Protein AF-A0A7W2APZ1-F1 (afdb_monomer_lite)

Foldseek 3Di:
DPLVVLVVLVVVLVVLVVQLVVCVVVVVVVSNVVSVVVSVVSVVVSVVSVCCVPPRD

pLDDT: mean 92.9, std 9.31, range [52.97, 97.88]

Secondary structure (DSSP, 8-state):
--TTHHHHHHHHHHHHHHHHHHHHHTT-HHHHHHHHHHHHHHHHHHHHHHHHHHT--

Organism: NCBI:txid2756294

Sequence (57 aa):
MNYFMVPLLVLISIFALWGTWYNKKTGNKPGLILGGLFSLGITGVTVLALYDFFIGL

Structure (mmCIF, N/CA/C/O backbone):
data_AF-A0A7W2APZ1-F1
#
_entry.id   AF-A0A7W2APZ1-F1
#
loop_
_atom_site.group_PDB
_atom_site.id
_atom_site.type_symbol
_atom_site.label_atom_id
_atom_site.label_alt_id
_atom_site.label_comp_id
_atom_site.label_asym_id
_atom_site.label_entity_id
_atom_site.label_seq_id
_atom_site.pdbx_PDB_ins_code
_atom_site.Cartn_x
_atom_site.Cartn_y
_atom_site.Cartn_z
_atom_site.occupancy
_atom_site.B_iso_or_equiv
_atom_site.auth_seq_id
_atom_site.auth_comp_id
_atom_site.auth_asym_id
_atom_site.auth_atom_id
_atom_site.pdbx_PDB_model_num
ATOM 1 N N . MET A 1 1 ? 13.625 6.560 -18.524 1.00 52.97 1 MET A N 1
ATOM 2 C CA . MET A 1 1 ? 12.478 7.234 -17.879 1.00 52.97 1 MET A CA 1
ATOM 3 C C . MET A 1 1 ? 12.798 7.458 -16.410 1.00 52.97 1 MET A C 1
ATOM 5 O O . MET A 1 1 ? 13.434 6.600 -15.816 1.00 52.97 1 MET A O 1
ATOM 9 N N . ASN A 1 2 ? 12.421 8.598 -15.827 1.00 60.34 2 ASN A N 1
ATOM 10 C CA . ASN A 1 2 ? 12.633 8.844 -14.398 1.00 60.34 2 ASN A CA 1
ATOM 11 C C . ASN A 1 2 ? 11.679 7.960 -13.579 1.00 60.34 2 ASN A C 1
ATOM 13 O O . ASN A 1 2 ? 10.516 8.310 -13.402 1.00 60.34 2 ASN A O 1
ATOM 17 N N . TYR A 1 3 ? 12.173 6.840 -13.044 1.00 67.62 3 TYR A N 1
ATOM 18 C CA . TYR A 1 3 ? 11.429 5.911 -12.174 1.00 67.62 3 TYR A CA 1
ATOM 19 C C . TYR A 1 3 ? 11.113 6.475 -10.779 1.00 67.62 3 TYR A C 1
ATOM 21 O O . TYR A 1 3 ? 10.857 5.731 -9.838 1.00 67.62 3 TYR A O 1
ATOM 29 N N . PHE A 1 4 ? 11.093 7.800 -10.629 1.00 79.19 4 PHE A N 1
ATOM 30 C CA . PHE A 1 4 ? 10.836 8.495 -9.366 1.00 79.19 4 PHE A CA 1
ATOM 31 C C . PHE A 1 4 ? 9.478 8.113 -8.749 1.00 79.19 4 PHE A C 1
ATOM 33 O O . PHE A 1 4 ? 9.297 8.159 -7.536 1.00 79.19 4 PHE A O 1
ATOM 40 N N . MET A 1 5 ? 8.529 7.699 -9.591 1.00 86.94 5 MET A N 1
ATOM 41 C CA . MET A 1 5 ? 7.195 7.251 -9.192 1.00 86.94 5 MET A CA 1
ATOM 42 C C . MET A 1 5 ? 7.182 5.852 -8.554 1.00 86.94 5 MET A C 1
ATOM 44 O O . MET A 1 5 ? 6.319 5.597 -7.718 1.00 86.94 5 MET A O 1
ATOM 48 N N . VAL A 1 6 ? 8.117 4.953 -8.896 1.00 92.25 6 VAL A N 1
ATOM 49 C CA . VAL A 1 6 ? 8.086 3.548 -8.437 1.00 92.25 6 VAL A CA 1
ATOM 50 C C . VAL A 1 6 ? 8.285 3.442 -6.918 1.00 92.25 6 VAL A C 1
ATOM 52 O O . VAL A 1 6 ? 7.438 2.833 -6.263 1.00 92.25 6 VAL A O 1
ATOM 55 N N . PRO A 1 7 ? 9.300 4.086 -6.301 1.00 93.12 7 PRO A N 1
ATOM 56 C CA . PRO A 1 7 ? 9.431 4.085 -4.843 1.00 93.12 7 PRO A CA 1
ATOM 57 C C . PRO A 1 7 ? 8.211 4.691 -4.136 1.00 93.12 7 PRO A C 1
ATOM 59 O O . PRO A 1 7 ? 7.792 4.201 -3.088 1.00 93.12 7 PRO A O 1
ATOM 62 N N . LEU A 1 8 ? 7.605 5.729 -4.721 1.00 93.94 8 LEU A N 1
ATOM 63 C CA . LEU A 1 8 ? 6.422 6.383 -4.160 1.00 93.94 8 LEU A CA 1
ATOM 64 C C . LEU A 1 8 ? 5.202 5.445 -4.172 1.00 93.94 8 LEU A C 1
ATOM 66 O O . LEU A 1 8 ? 4.494 5.336 -3.173 1.00 93.94 8 LEU A O 1
ATOM 70 N N . LEU A 1 9 ? 5.000 4.716 -5.273 1.00 94.44 9 LEU A N 1
ATOM 71 C CA . LEU A 1 9 ? 3.971 3.680 -5.425 1.00 94.44 9 LEU A CA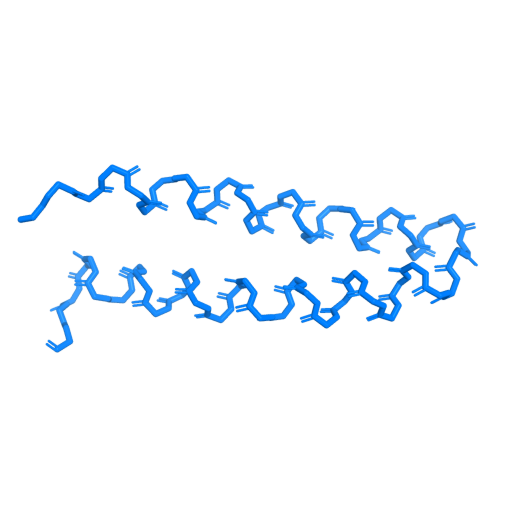 1
ATOM 72 C C . LEU A 1 9 ? 4.133 2.545 -4.409 1.00 94.44 9 LEU A C 1
ATOM 74 O O . LEU A 1 9 ? 3.141 2.056 -3.862 1.00 94.44 9 LEU A O 1
ATOM 78 N N . VAL A 1 10 ? 5.374 2.151 -4.114 1.00 95.44 10 VAL A N 1
ATOM 79 C CA . VAL A 1 10 ? 5.662 1.160 -3.068 1.00 95.44 10 VAL A CA 1
ATOM 80 C C . VAL A 1 10 ? 5.224 1.678 -1.698 1.00 95.44 10 VAL A C 1
ATOM 82 O O . VAL A 1 10 ? 4.495 0.980 -0.991 1.00 95.44 10 VAL A O 1
ATOM 85 N N . LEU A 1 11 ? 5.591 2.913 -1.339 1.00 96.81 11 LEU A N 1
ATOM 86 C CA . LEU A 1 11 ? 5.198 3.516 -0.059 1.00 96.81 11 LEU A CA 1
ATOM 87 C C . LEU A 1 11 ? 3.677 3.663 0.074 1.00 96.81 11 LEU A C 1
ATOM 89 O O . LEU A 1 11 ? 3.108 3.300 1.104 1.00 96.81 11 LEU A O 1
ATOM 93 N N . ILE A 1 12 ? 3.004 4.139 -0.977 1.00 95.88 12 ILE A N 1
ATOM 94 C CA . ILE A 1 12 ? 1.543 4.279 -0.991 1.00 95.88 12 ILE A CA 1
ATOM 95 C C . ILE A 1 12 ? 0.868 2.912 -0.836 1.00 95.88 12 ILE A C 1
ATOM 97 O O . ILE A 1 12 ? -0.087 2.796 -0.070 1.00 95.88 12 ILE A O 1
ATOM 101 N N . SER A 1 13 ? 1.378 1.865 -1.493 1.00 97.00 13 SER A N 1
ATOM 102 C CA . SER A 1 13 ? 0.854 0.501 -1.345 1.00 97.00 13 SER A CA 1
ATOM 103 C C . SER A 1 13 ? 0.961 -0.002 0.095 1.00 97.00 13 SER A C 1
ATOM 105 O O . SER A 1 13 ? -0.004 -0.546 0.635 1.00 97.00 13 SER A O 1
ATOM 107 N N . ILE A 1 14 ? 2.094 0.244 0.759 1.00 97.50 14 ILE A N 1
ATOM 108 C CA . ILE A 1 14 ? 2.283 -0.115 2.172 1.00 97.50 14 ILE A CA 1
ATOM 109 C C . ILE A 1 14 ? 1.266 0.620 3.056 1.00 97.50 14 ILE A C 1
ATOM 111 O O . ILE A 1 14 ? 0.601 -0.009 3.883 1.00 97.50 14 ILE A O 1
ATOM 115 N N . PHE A 1 15 ? 1.094 1.931 2.866 1.00 97.81 15 PHE A N 1
ATOM 116 C CA . PHE A 1 15 ? 0.131 2.709 3.649 1.00 97.81 15 PHE A CA 1
ATOM 117 C C . PHE A 1 15 ? -1.323 2.315 3.377 1.00 97.81 15 PHE A C 1
ATOM 119 O O . PHE A 1 15 ? -2.117 2.266 4.317 1.00 97.81 15 PHE A O 1
ATOM 126 N N . ALA A 1 16 ? -1.674 1.975 2.135 1.00 96.94 16 ALA A N 1
ATOM 127 C CA . ALA A 1 16 ? -3.009 1.500 1.783 1.00 96.94 16 ALA A CA 1
ATOM 128 C C . ALA A 1 16 ? -3.338 0.179 2.502 1.00 96.94 16 ALA A C 1
ATOM 130 O O . ALA A 1 16 ? -4.371 0.069 3.174 1.00 96.94 16 ALA A O 1
ATOM 131 N N . LEU A 1 17 ? -2.418 -0.792 2.458 1.00 97.62 17 LEU A N 1
ATOM 132 C CA . LEU A 1 17 ? -2.568 -2.066 3.166 1.00 97.62 17 LEU A CA 1
ATOM 133 C C . LEU A 1 17 ? -2.663 -1.859 4.681 1.00 97.62 17 LEU A C 1
ATOM 135 O O . LEU A 1 17 ? -3.510 -2.471 5.339 1.00 97.62 17 LEU A O 1
ATOM 139 N N . TRP A 1 18 ? -1.845 -0.962 5.237 1.00 97.81 18 TRP A N 1
ATOM 140 C CA . TRP A 1 18 ? -1.881 -0.662 6.665 1.00 97.81 18 TRP A CA 1
ATOM 141 C C . TRP A 1 18 ? -3.195 0.002 7.091 1.00 97.81 18 TRP A C 1
ATOM 143 O O . TRP A 1 18 ? -3.798 -0.427 8.076 1.00 97.81 18 TRP A O 1
ATOM 153 N N . GLY A 1 19 ? -3.693 0.979 6.329 1.00 97.19 19 GLY A N 1
ATOM 154 C CA . GLY A 1 19 ? -4.986 1.624 6.577 1.00 97.19 19 GLY A CA 1
ATOM 155 C C . GLY A 1 19 ? -6.157 0.641 6.497 1.00 97.19 19 GLY A C 1
ATOM 156 O O . GLY A 1 19 ? -7.040 0.639 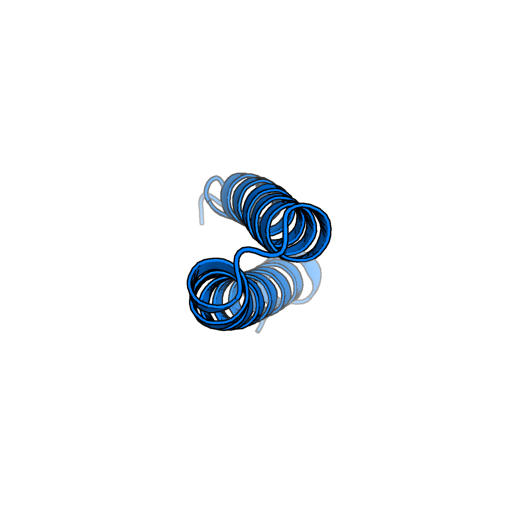7.358 1.00 97.19 19 GLY A O 1
ATOM 157 N N . THR A 1 20 ? -6.127 -0.269 5.523 1.00 97.38 20 THR A N 1
ATOM 158 C CA . THR A 1 20 ? -7.116 -1.351 5.397 1.00 97.38 20 THR A CA 1
ATOM 159 C C . THR A 1 20 ? -7.070 -2.294 6.593 1.00 97.38 20 THR A C 1
ATOM 161 O O . THR A 1 20 ? -8.113 -2.649 7.153 1.00 97.38 20 THR A O 1
ATOM 164 N N . TRP A 1 21 ? -5.873 -2.669 7.044 1.00 97.44 21 TRP A N 1
ATOM 165 C CA . TRP A 1 21 ? -5.728 -3.505 8.231 1.00 97.44 21 TRP A CA 1
ATOM 166 C C . TRP A 1 21 ? -6.189 -2.783 9.502 1.00 97.44 21 TRP A C 1
ATOM 168 O O . TRP A 1 21 ? -6.859 -3.384 10.345 1.00 97.44 21 TRP A O 1
ATOM 178 N N . TYR A 1 22 ? -5.916 -1.485 9.623 1.00 97.88 22 TYR A N 1
ATOM 179 C CA . TYR A 1 22 ? -6.422 -0.671 10.721 1.00 97.88 22 TYR A CA 1
ATOM 180 C C . TYR A 1 22 ? -7.958 -0.639 10.737 1.00 97.88 22 TYR A C 1
ATOM 182 O O . TYR A 1 22 ? -8.546 -0.911 11.782 1.00 97.88 22 TYR A O 1
ATOM 190 N N . ASN A 1 23 ? -8.613 -0.435 9.586 1.00 97.50 23 ASN A N 1
ATOM 191 C CA . ASN A 1 23 ? -10.077 -0.503 9.467 1.00 97.50 23 ASN A CA 1
ATOM 192 C C . ASN A 1 23 ? -10.635 -1.877 9.872 1.00 97.50 23 ASN A C 1
ATOM 194 O O . ASN A 1 23 ? -11.674 -1.954 10.531 1.00 97.50 23 ASN A O 1
ATOM 198 N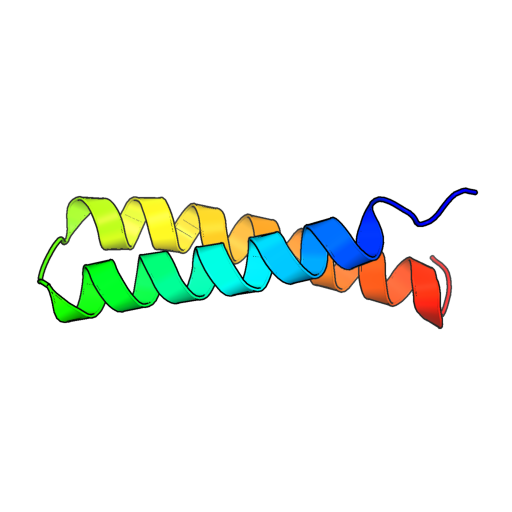 N . LYS A 1 24 ? -9.927 -2.966 9.538 1.00 96.56 24 LYS A N 1
ATOM 199 C CA . LYS A 1 24 ? -10.266 -4.315 10.021 1.00 96.56 24 LYS A CA 1
ATOM 200 C C . LYS A 1 24 ? -10.170 -4.405 11.546 1.00 96.56 24 LYS A C 1
ATOM 202 O O . LYS A 1 24 ? -11.064 -4.964 12.174 1.00 96.56 24 LYS A O 1
ATOM 207 N N . LYS A 1 25 ? -9.099 -3.864 12.138 1.00 97.38 25 LYS A N 1
ATOM 208 C CA . LYS A 1 25 ? -8.837 -3.916 13.585 1.00 97.38 25 LYS A CA 1
ATOM 209 C C . LYS A 1 25 ? -9.838 -3.086 14.397 1.00 97.38 25 LYS A C 1
ATOM 211 O O . LYS A 1 25 ? -10.202 -3.500 15.491 1.00 97.38 25 LYS A O 1
ATOM 216 N N . THR A 1 26 ? -10.287 -1.946 13.876 1.00 97.69 26 THR A N 1
ATOM 217 C CA . THR A 1 26 ? -11.241 -1.050 14.556 1.00 97.69 26 THR A CA 1
ATOM 218 C C . THR A 1 26 ? -12.709 -1.395 14.303 1.00 97.69 26 THR A C 1
ATOM 220 O O . THR A 1 26 ? -13.592 -0.738 14.845 1.00 97.69 26 THR A O 1
ATOM 223 N N . GLY A 1 27 ? -12.999 -2.417 13.489 1.00 96.25 27 GLY A N 1
ATOM 224 C CA . GLY A 1 27 ? -14.373 -2.807 13.163 1.00 96.25 27 GLY A CA 1
ATOM 225 C C . GLY A 1 27 ? -15.082 -1.856 12.191 1.00 96.25 27 GLY A C 1
ATOM 226 O O . GLY A 1 27 ? -16.297 -1.963 12.012 1.00 96.25 27 GLY A O 1
ATOM 227 N N . ASN A 1 28 ? -14.349 -0.955 11.528 1.00 96.75 28 ASN A N 1
ATOM 228 C CA . ASN A 1 28 ? -14.884 -0.056 10.507 1.00 96.75 28 ASN A CA 1
ATOM 229 C C . ASN A 1 28 ? -15.179 -0.827 9.207 1.00 96.75 28 ASN A C 1
ATOM 231 O O . ASN A 1 28 ? -14.357 -0.874 8.290 1.00 96.75 28 ASN A O 1
ATOM 235 N N . LYS A 1 29 ? -16.363 -1.448 9.123 1.00 95.44 29 LYS A N 1
ATOM 236 C CA . LYS A 1 29 ? -16.760 -2.288 7.977 1.00 95.44 29 LYS A CA 1
ATOM 237 C C . LYS A 1 29 ? -16.807 -1.524 6.641 1.00 95.44 29 LYS A C 1
ATOM 239 O O . LYS A 1 29 ? -16.242 -2.040 5.678 1.00 95.44 29 LYS A O 1
ATOM 244 N N . PRO A 1 30 ? -17.400 -0.313 6.544 1.00 96.44 30 PRO A N 1
ATOM 245 C CA . PRO A 1 30 ? -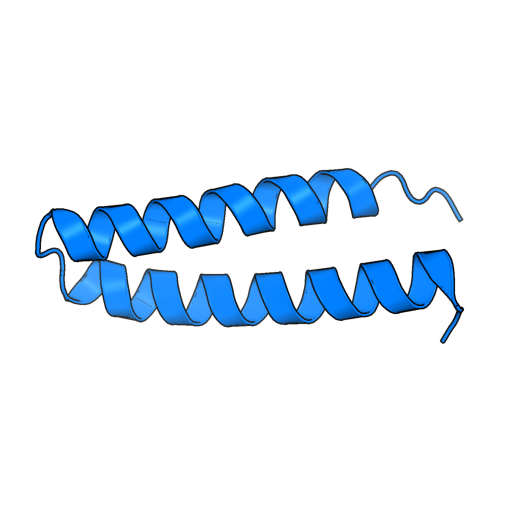17.382 0.452 5.295 1.00 96.44 30 PRO A CA 1
ATOM 246 C C . PRO A 1 30 ? -15.959 0.824 4.864 1.00 96.44 30 PRO A C 1
ATOM 248 O O . PRO A 1 30 ? -15.591 0.630 3.706 1.00 96.44 30 PRO A O 1
ATOM 251 N N . GLY A 1 31 ? -15.133 1.289 5.810 1.00 95.06 31 GLY A N 1
ATOM 252 C CA . GLY A 1 31 ? -13.736 1.630 5.543 1.00 95.06 31 GLY A CA 1
ATOM 253 C C . GLY A 1 31 ? -12.888 0.424 5.144 1.00 95.06 31 GLY A C 1
ATOM 254 O O . GLY A 1 31 ? -11.977 0.560 4.332 1.00 95.06 31 GLY A O 1
ATOM 255 N N . LEU A 1 32 ? -13.196 -0.768 5.660 1.00 97.12 32 LEU A N 1
ATOM 256 C CA . LEU A 1 32 ? -12.524 -2.004 5.268 1.00 97.12 32 LEU A CA 1
ATOM 257 C C . LEU A 1 32 ? -12.830 -2.386 3.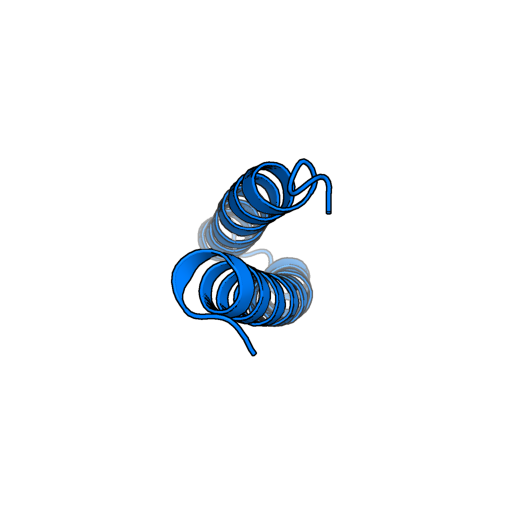815 1.00 97.12 32 LEU A C 1
ATOM 259 O O . LEU A 1 32 ? -11.921 -2.791 3.099 1.00 97.12 32 LEU A O 1
ATOM 263 N N . ILE A 1 33 ? -14.083 -2.251 3.375 1.00 97.06 33 ILE A N 1
ATOM 264 C CA . ILE A 1 33 ? -14.489 -2.597 2.003 1.00 97.06 33 ILE A CA 1
ATOM 265 C C . ILE A 1 33 ? -13.880 -1.608 1.003 1.00 97.06 33 ILE A C 1
ATOM 267 O O . ILE A 1 33 ? -13.217 -2.022 0.053 1.00 97.06 33 ILE A O 1
ATOM 271 N N . LEU A 1 34 ? -14.054 -0.304 1.241 1.00 96.25 34 LEU A N 1
ATOM 272 C CA . LEU A 1 34 ? -13.518 0.741 0.362 1.00 96.25 34 LEU A CA 1
ATOM 273 C C . LEU A 1 34 ? -11.984 0.751 0.367 1.00 96.25 34 LEU A C 1
ATOM 275 O O . LEU A 1 34 ? -11.358 0.773 -0.692 1.00 96.25 34 LEU A O 1
ATOM 279 N N . GLY A 1 35 ? -11.379 0.673 1.555 1.00 96.06 35 GLY A N 1
ATOM 280 C CA . GLY A 1 35 ? -9.928 0.595 1.710 1.00 96.06 35 GLY A CA 1
ATOM 281 C C . GLY A 1 35 ? -9.350 -0.672 1.089 1.00 96.06 35 GLY A C 1
ATOM 282 O O . GLY A 1 35 ? -8.323 -0.604 0.418 1.00 96.06 35 GLY A O 1
ATOM 283 N N . GLY A 1 36 ? -10.032 -1.809 1.233 1.00 96.44 36 GLY A N 1
ATOM 284 C CA . GLY A 1 36 ? -9.626 -3.082 0.643 1.00 96.44 36 GLY A CA 1
ATOM 285 C C . GLY A 1 36 ? -9.612 -3.047 -0.883 1.00 96.44 36 GLY A C 1
ATOM 286 O O . GLY A 1 36 ? -8.610 -3.434 -1.479 1.00 96.44 36 GLY A O 1
ATOM 287 N N . LEU A 1 37 ? -10.668 -2.522 -1.514 1.00 97.69 37 LEU A N 1
ATOM 288 C CA . LEU A 1 37 ? -10.723 -2.350 -2.972 1.00 97.69 37 LEU A CA 1
ATOM 289 C C . LEU A 1 37 ? -9.603 -1.435 -3.482 1.00 97.69 37 LEU A C 1
ATOM 291 O O . LEU A 1 37 ? -8.909 -1.776 -4.439 1.00 97.69 37 LEU A O 1
ATOM 295 N N . PHE A 1 38 ? -9.389 -0.300 -2.814 1.00 96.25 38 PHE A N 1
ATOM 296 C CA . PHE A 1 38 ? -8.332 0.640 -3.179 1.00 96.25 38 PHE A CA 1
ATOM 297 C C . PHE A 1 38 ? -6.932 0.042 -2.992 1.00 96.25 38 PHE A C 1
ATOM 299 O O . PHE A 1 38 ? -6.077 0.176 -3.866 1.00 96.25 38 PHE A O 1
ATOM 306 N N . SER A 1 39 ? -6.714 -0.675 -1.888 1.00 97.50 39 SER A N 1
ATOM 307 C CA . SER A 1 39 ? -5.441 -1.346 -1.607 1.00 97.50 39 SER A CA 1
ATOM 308 C C . SER A 1 39 ? -5.146 -2.428 -2.634 1.00 97.50 39 SER A C 1
ATOM 310 O O . SER A 1 39 ? -4.026 -2.490 -3.122 1.00 97.50 39 SER A O 1
ATOM 312 N N . LEU A 1 40 ? -6.142 -3.233 -3.022 1.00 97.38 40 LEU A N 1
ATOM 313 C CA . LEU A 1 40 ? -5.985 -4.229 -4.085 1.00 97.38 40 LEU A CA 1
ATOM 314 C C . LEU A 1 40 ? -5.596 -3.579 -5.417 1.00 97.38 40 LEU A C 1
ATOM 316 O O . LEU A 1 40 ? -4.662 -4.044 -6.068 1.00 97.38 40 LEU A O 1
ATOM 320 N N 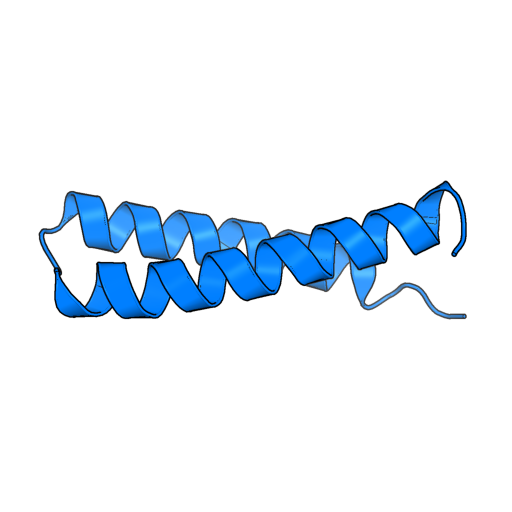. GLY A 1 41 ? -6.270 -2.489 -5.796 1.00 97.38 41 GLY A N 1
ATOM 321 C CA . GLY A 1 41 ? -5.956 -1.751 -7.020 1.00 97.38 41 GLY A CA 1
ATOM 322 C C . GLY A 1 41 ? -4.529 -1.199 -7.022 1.00 97.38 41 GLY A C 1
ATOM 323 O O . GLY A 1 41 ? -3.774 -1.442 -7.962 1.00 97.38 41 GLY A O 1
ATOM 324 N N . ILE A 1 42 ? -4.129 -0.514 -5.948 1.00 96.88 42 ILE A N 1
ATOM 325 C CA . ILE A 1 42 ? -2.773 0.035 -5.823 1.00 96.88 42 ILE A CA 1
ATOM 326 C C . ILE A 1 42 ? -1.722 -1.059 -5.773 1.00 96.88 42 ILE A C 1
ATOM 328 O O . ILE A 1 42 ? -0.734 -0.957 -6.487 1.00 96.88 42 ILE A O 1
ATOM 332 N N . THR A 1 43 ? -1.919 -2.113 -4.981 1.00 97.69 43 THR A N 1
ATOM 333 C CA . THR A 1 43 ? -0.955 -3.214 -4.925 1.00 97.69 43 THR A CA 1
ATOM 334 C C . THR A 1 43 ? -0.789 -3.856 -6.302 1.00 97.69 43 THR A C 1
ATOM 336 O O . THR A 1 43 ? 0.342 -4.118 -6.700 1.00 97.69 43 THR A O 1
ATOM 339 N N . GLY A 1 44 ? -1.872 -4.029 -7.068 1.00 96.81 44 GLY A N 1
ATOM 340 C CA . GLY A 1 44 ? -1.803 -4.522 -8.446 1.00 96.81 44 GLY A CA 1
ATOM 341 C C . GLY A 1 44 ? -0.951 -3.632 -9.355 1.00 96.81 44 GLY A C 1
ATOM 342 O O . GLY A 1 44 ? -0.013 -4.116 -9.987 1.00 96.81 44 GLY A O 1
ATOM 343 N N . VAL A 1 45 ? -1.222 -2.324 -9.380 1.00 95.69 45 VAL A N 1
ATOM 344 C CA . VAL A 1 45 ? -0.448 -1.369 -10.195 1.00 95.69 45 VAL A CA 1
ATOM 345 C C . VAL A 1 45 ? 1.006 -1.279 -9.728 1.00 95.69 45 VAL A C 1
ATOM 347 O O . VAL A 1 45 ? 1.909 -1.245 -10.558 1.00 95.69 45 VAL A O 1
ATOM 350 N N . THR A 1 46 ? 1.263 -1.301 -8.420 1.00 96.31 46 THR A N 1
ATOM 351 C CA . THR A 1 46 ? 2.621 -1.305 -7.863 1.00 96.31 46 THR A CA 1
ATOM 352 C C . THR A 1 46 ? 3.391 -2.555 -8.281 1.00 96.31 46 THR A C 1
ATOM 354 O O . THR A 1 46 ? 4.555 -2.441 -8.650 1.00 96.31 46 THR A O 1
ATOM 357 N N . VAL A 1 47 ? 2.765 -3.737 -8.280 1.00 96.06 47 VAL A N 1
ATOM 358 C CA . VAL A 1 47 ? 3.409 -4.972 -8.761 1.00 96.06 47 VAL A CA 1
ATOM 359 C C . VAL A 1 47 ? 3.735 -4.877 -10.249 1.00 96.06 47 VAL A C 1
ATOM 361 O O . VAL A 1 47 ? 4.850 -5.215 -10.633 1.00 96.06 47 VAL A O 1
ATOM 364 N N . LEU A 1 48 ? 2.813 -4.371 -11.074 1.00 95.38 48 LEU A N 1
ATOM 365 C CA . LEU A 1 48 ? 3.070 -4.152 -12.502 1.00 95.38 48 LEU A CA 1
ATOM 366 C C . LEU A 1 48 ? 4.218 -3.161 -12.730 1.00 95.38 48 LEU A C 1
ATOM 368 O O . LEU A 1 48 ? 5.102 -3.422 -13.539 1.00 95.38 48 LEU A O 1
ATOM 372 N N . ALA A 1 49 ? 4.248 -2.061 -11.978 1.00 94.06 49 ALA A N 1
ATOM 373 C CA . ALA A 1 49 ? 5.311 -1.065 -12.065 1.00 94.06 49 ALA A CA 1
ATOM 374 C C . ALA A 1 49 ? 6.672 -1.623 -11.619 1.00 94.06 49 ALA A C 1
ATOM 376 O O . ALA A 1 49 ? 7.696 -1.307 -12.219 1.00 94.06 49 ALA A O 1
ATOM 377 N N . LEU A 1 50 ? 6.701 -2.463 -10.579 1.00 94.00 50 LEU A N 1
ATOM 378 C CA . LEU A 1 50 ? 7.921 -3.152 -10.156 1.00 94.00 50 LEU A CA 1
ATOM 379 C C . LEU A 1 50 ? 8.373 -4.178 -11.199 1.00 94.00 50 LEU A C 1
ATOM 381 O O . LEU A 1 50 ? 9.569 -4.299 -11.445 1.00 94.00 50 LEU A O 1
ATOM 385 N N . TYR A 1 51 ? 7.437 -4.896 -11.820 1.00 94.25 51 TYR A N 1
ATOM 386 C CA . TYR A 1 51 ? 7.747 -5.843 -12.887 1.00 94.25 51 TYR A CA 1
ATOM 387 C C . TYR A 1 51 ? 8.392 -5.137 -14.085 1.00 94.25 51 TYR A C 1
ATOM 389 O O . TYR A 1 51 ? 9.477 -5.533 -14.506 1.00 94.25 51 TYR A O 1
ATOM 397 N N . ASP A 1 52 ? 7.789 -4.047 -14.565 1.00 92.06 52 ASP A N 1
ATOM 398 C CA . ASP A 1 52 ? 8.360 -3.216 -15.631 1.00 92.06 52 ASP A CA 1
ATOM 399 C C . ASP A 1 52 ? 9.741 -2.651 -15.244 1.00 92.06 52 ASP A C 1
ATOM 401 O O . ASP A 1 52 ? 10.685 -2.709 -16.024 1.00 92.06 52 ASP A O 1
ATOM 405 N N . PHE A 1 53 ? 9.910 -2.193 -13.999 1.00 90.88 53 PHE A N 1
ATOM 406 C CA . PHE A 1 53 ? 11.188 -1.656 -13.522 1.00 90.88 53 PHE A CA 1
ATOM 407 C C . PHE A 1 53 ? 12.327 -2.690 -13.498 1.00 90.88 53 PHE A C 1
ATOM 409 O O . PHE A 1 53 ? 13.463 -2.352 -13.834 1.00 90.88 53 PHE A O 1
ATOM 416 N N . PHE A 1 54 ? 12.054 -3.923 -13.058 1.00 91.88 54 PHE A N 1
ATOM 417 C CA . PHE A 1 54 ? 13.089 -4.949 -12.875 1.00 91.88 54 PHE A CA 1
ATOM 418 C C . PHE A 1 54 ? 13.305 -5.844 -14.096 1.00 91.88 54 PHE A C 1
ATOM 420 O O . PHE A 1 54 ? 14.429 -6.292 -14.320 1.00 91.88 54 PHE A O 1
ATOM 427 N N . ILE A 1 55 ? 12.241 -6.156 -14.832 1.00 93.69 55 ILE A N 1
ATOM 428 C CA . ILE A 1 55 ? 12.255 -7.133 -15.931 1.00 93.69 55 ILE A CA 1
ATOM 429 C C . ILE A 1 55 ? 12.006 -6.438 -17.273 1.00 93.69 55 ILE A C 1
ATOM 431 O O . ILE A 1 55 ? 12.639 -6.797 -18.264 1.00 93.69 55 ILE A O 1
ATOM 435 N N . GLY A 1 56 ? 11.150 -5.417 -17.286 1.00 79.88 56 GLY A N 1
ATOM 436 C CA . GLY A 1 56 ? 10.655 -4.778 -18.501 1.00 79.88 56 GLY A CA 1
ATOM 437 C C . GLY A 1 56 ? 9.381 -5.449 -19.004 1.00 79.88 56 GLY A C 1
ATOM 438 O O . GLY A 1 56 ? 9.251 -6.677 -18.955 1.00 79.88 56 GLY A O 1
ATOM 439 N N . LEU A 1 57 ? 8.436 -4.627 -19.452 1.00 68.00 57 LEU A N 1
ATOM 440 C CA . LEU A 1 57 ? 7.186 -5.048 -20.085 1.00 68.00 57 LEU A CA 1
ATOM 441 C C . LEU A 1 57 ? 7.229 -4.862 -21.607 1.00 68.00 57 LEU A C 1
ATOM 443 O O . LEU A 1 57 ? 7.824 -3.865 -22.078 1.00 68.00 57 LEU A O 1
#

Radius of gyration: 13.16 Å; chains: 1; bounding box: 30×16×35 Å